Protein AF-A0A957QQE7-F1 (afdb_monomer_lite)

Radius of gyration: 19.56 Å; chains: 1; bounding box: 49×38×58 Å

Foldseek 3Di:
DPPLVQLLVQCVVVADCQDPLRVVVCCQNNPPDPVFKDKAFPPPPRPHGPKIWIWGCFPVDNQATEIEMDDDPDLPVRLVVCPVPDDPPHDHHYDYDPSCVVSCVVNDDDPDDDDDDDDDDDPPPDDDDDDPQWDWDADPVRWTKIFRWDQDPVPRDTDTPKIKTWRDDDDNDTDIDIDD

pLDDT: mean 86.29, std 8.48, range [55.69, 96.19]

Sequence (180 aa):
MSHWESERHAIRHLLDERHPAHAMAAYYALNHPGDRTTLIPWPSPPSRATAYLCLSMTGLDLFRPLLTSHLPITSEATAALFHDVLPPGAALLISAPVQERPILAALFDLEGESTLRLYDYRQLRTEPELNVLMSQEATPQGWSRFIIQQPDSQTGQNKAVASAQVNWQGRYYAEISVQT

Structure (mmCIF, N/CA/C/O backbone):
data_AF-A0A957QQE7-F1
#
_entry.id   AF-A0A957QQE7-F1
#
loop_
_atom_site.group_PDB
_atom_site.id
_atom_site.type_symbol
_atom_site.label_atom_id
_atom_site.label_alt_id
_atom_site.label_comp_id
_atom_site.label_asym_id
_atom_site.label_entity_id
_atom_site.label_seq_id
_atom_site.pdbx_PDB_ins_code
_atom_site.Cartn_x
_atom_site.Cartn_y
_atom_site.Cartn_z
_atom_site.occupancy
_atom_site.B_iso_or_equiv
_atom_site.auth_seq_id
_atom_site.auth_comp_id
_atom_site.auth_asym_id
_atom_site.auth_atom_id
_atom_site.pdbx_PDB_model_num
ATOM 1 N N . MET A 1 1 ? 9.183 22.296 -8.680 1.00 55.69 1 MET A N 1
ATOM 2 C CA . MET A 1 1 ? 8.652 20.938 -8.495 1.00 55.69 1 MET A CA 1
ATOM 3 C C . MET A 1 1 ? 9.701 20.138 -7.771 1.00 55.69 1 MET A C 1
ATOM 5 O O . MET A 1 1 ? 10.842 20.124 -8.222 1.00 55.69 1 MET A O 1
ATOM 9 N N . SER A 1 2 ? 9.353 19.562 -6.631 1.00 72.19 2 SER A N 1
ATOM 10 C CA . SER A 1 2 ? 10.210 18.567 -5.984 1.00 72.19 2 SER A CA 1
ATOM 11 C C . SER A 1 2 ? 10.350 17.346 -6.906 1.00 72.19 2 SER A C 1
ATOM 13 O O . SER A 1 2 ? 9.490 17.085 -7.748 1.00 72.19 2 SER A O 1
ATOM 15 N N . HIS A 1 3 ? 11.450 16.602 -6.789 1.00 76.69 3 HIS A N 1
ATOM 16 C CA . HIS A 1 3 ? 11.731 15.451 -7.659 1.00 76.69 3 HIS A CA 1
ATOM 17 C C . HIS A 1 3 ? 10.575 14.426 -7.685 1.00 76.69 3 HIS A C 1
ATOM 19 O O . HIS A 1 3 ? 10.169 13.988 -8.761 1.00 76.69 3 HIS A O 1
ATOM 25 N N . TRP A 1 4 ? 9.951 14.176 -6.528 1.00 83.81 4 TRP A N 1
ATOM 26 C CA . TRP A 1 4 ? 8.820 13.256 -6.380 1.00 83.81 4 TRP A CA 1
ATOM 27 C C . TRP A 1 4 ? 7.518 13.742 -7.045 1.00 83.81 4 TRP A C 1
ATOM 29 O O . TRP A 1 4 ? 6.697 12.918 -7.443 1.00 83.81 4 TRP A O 1
ATOM 39 N N . GLU A 1 5 ? 7.296 15.053 -7.219 1.00 88.69 5 GLU A N 1
ATOM 40 C CA . GLU A 1 5 ? 6.118 15.560 -7.955 1.00 88.69 5 GLU A CA 1
ATOM 41 C C . GLU A 1 5 ? 6.177 15.160 -9.429 1.00 88.69 5 GLU A C 1
ATOM 43 O O . GLU A 1 5 ? 5.161 14.775 -10.011 1.00 88.69 5 GLU A O 1
ATOM 48 N N . SER A 1 6 ? 7.374 15.216 -10.018 1.00 89.56 6 SER A N 1
ATOM 49 C CA . SER A 1 6 ? 7.594 14.835 -11.413 1.00 89.56 6 SER A CA 1
ATOM 50 C C . SER A 1 6 ? 7.354 13.340 -11.630 1.00 89.56 6 SER A C 1
ATOM 52 O O . SER A 1 6 ? 6.706 12.954 -12.601 1.00 89.56 6 SER A O 1
ATOM 54 N N . GLU A 1 7 ? 7.830 12.493 -10.717 1.00 92.50 7 GLU A N 1
ATOM 55 C CA . GLU A 1 7 ? 7.641 11.038 -10.787 1.00 92.50 7 GLU A CA 1
ATOM 56 C C . GLU A 1 7 ? 6.165 10.657 -10.639 1.00 92.50 7 GLU A C 1
ATOM 58 O O . GLU A 1 7 ? 5.633 9.895 -11.449 1.00 92.50 7 GLU A O 1
ATOM 63 N N . ARG A 1 8 ? 5.466 11.263 -9.668 1.00 94.25 8 ARG A N 1
ATOM 64 C CA . ARG A 1 8 ? 4.017 11.079 -9.480 1.00 94.25 8 ARG A CA 1
ATOM 65 C C . ARG A 1 8 ? 3.228 11.504 -10.705 1.00 94.25 8 ARG A C 1
ATOM 67 O O . ARG A 1 8 ? 2.266 10.835 -11.079 1.00 94.25 8 ARG A O 1
ATOM 74 N N . HIS A 1 9 ? 3.620 12.608 -11.339 1.00 93.00 9 HIS A N 1
ATOM 75 C CA . HIS A 1 9 ? 2.984 13.057 -12.570 1.00 93.00 9 HIS A CA 1
ATOM 76 C C . HIS A 1 9 ? 3.141 12.021 -13.692 1.00 93.00 9 HIS A C 1
ATOM 78 O O . HIS A 1 9 ? 2.161 11.693 -14.362 1.00 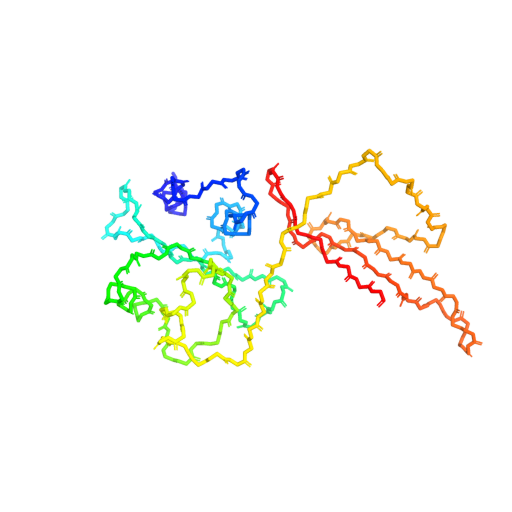93.00 9 HIS A O 1
ATOM 84 N N . ALA A 1 10 ? 4.337 11.449 -13.849 1.00 93.81 10 ALA A N 1
ATOM 85 C CA . ALA A 1 10 ? 4.630 10.498 -14.915 1.00 93.81 10 ALA A CA 1
ATOM 86 C C . ALA A 1 10 ? 3.838 9.184 -14.818 1.00 93.81 10 ALA A C 1
ATOM 88 O O . ALA A 1 10 ? 3.486 8.616 -15.855 1.00 93.81 10 ALA A O 1
ATOM 89 N N . ILE A 1 11 ? 3.532 8.713 -13.604 1.00 94.50 11 ILE A N 1
ATOM 90 C CA . ILE A 1 11 ? 2.804 7.450 -13.382 1.00 94.50 11 ILE A CA 1
ATOM 91 C C . ILE A 1 11 ? 1.288 7.619 -13.250 1.00 94.50 11 ILE A C 1
ATOM 93 O O . ILE A 1 11 ? 0.566 6.627 -13.266 1.00 94.50 11 ILE A O 1
ATOM 97 N N . ARG A 1 12 ? 0.776 8.850 -13.113 1.00 93.88 12 ARG A N 1
ATOM 98 C CA . ARG A 1 12 ? -0.621 9.096 -12.706 1.00 93.88 12 ARG A CA 1
ATOM 99 C C . ARG A 1 12 ? -1.657 8.406 -13.593 1.00 93.88 12 ARG A C 1
ATOM 101 O O . ARG A 1 12 ? -2.710 8.017 -13.117 1.00 93.88 12 ARG A O 1
ATOM 108 N N . HIS A 1 13 ? -1.357 8.255 -14.877 1.00 93.12 13 HIS A N 1
ATOM 109 C CA . HIS A 1 13 ? -2.246 7.623 -15.849 1.00 93.12 13 HIS A CA 1
ATOM 110 C C . HIS A 1 13 ? -2.303 6.088 -15.751 1.00 93.12 13 HIS A C 1
ATOM 112 O O . HIS A 1 13 ? -3.189 5.489 -16.353 1.00 93.12 13 HIS A O 1
ATOM 118 N N . LEU A 1 14 ? -1.375 5.459 -15.023 1.00 93.12 14 LEU A N 1
ATOM 119 C CA . LEU A 1 14 ? -1.369 4.017 -14.752 1.00 93.12 14 LEU A CA 1
ATOM 120 C C . LEU A 1 14 ? -2.319 3.649 -13.602 1.00 93.12 14 LEU A C 1
ATOM 122 O O . LEU A 1 14 ? -2.652 2.481 -13.424 1.00 93.12 14 LEU A O 1
ATOM 126 N N . LEU A 1 15 ? -2.755 4.643 -12.819 1.00 94.12 15 LEU A N 1
ATOM 127 C CA . LEU A 1 15 ? -3.554 4.455 -11.616 1.00 94.12 15 LEU A CA 1
ATOM 128 C C . LEU A 1 15 ? -4.882 5.198 -11.712 1.00 94.12 15 LEU A C 1
ATOM 130 O O . LEU A 1 15 ? -4.941 6.415 -11.865 1.00 94.12 15 LEU A O 1
ATOM 134 N N . ASP A 1 16 ? -5.961 4.445 -11.541 1.00 93.12 16 ASP A N 1
ATOM 135 C CA . ASP A 1 16 ? -7.302 5.004 -11.373 1.00 93.12 16 ASP A CA 1
ATOM 136 C C . ASP A 1 16 ? -7.632 5.138 -9.882 1.00 93.12 16 ASP A C 1
ATOM 138 O O . ASP A 1 16 ? -8.006 4.165 -9.232 1.00 93.12 16 ASP A O 1
ATOM 142 N N . GLU A 1 17 ? -7.526 6.354 -9.339 1.00 92.69 17 GLU A N 1
ATOM 143 C CA . GLU A 1 17 ? -7.837 6.665 -7.933 1.00 92.69 17 GLU A CA 1
ATOM 144 C C . GLU A 1 17 ? -9.301 6.370 -7.542 1.00 92.69 17 GLU A C 1
ATOM 146 O O . GLU A 1 17 ? -9.619 6.390 -6.353 1.00 92.69 17 GLU A O 1
ATOM 151 N N . ARG A 1 18 ? -10.195 6.128 -8.513 1.00 93.06 18 ARG A N 1
ATOM 152 C CA . ARG A 1 18 ? -11.616 5.798 -8.307 1.00 93.06 18 ARG A CA 1
ATOM 153 C C . ARG A 1 18 ? -11.936 4.320 -8.516 1.00 93.06 18 ARG A C 1
ATOM 155 O O . ARG A 1 18 ? -13.099 3.940 -8.402 1.00 93.06 18 ARG A O 1
ATOM 162 N N . HIS A 1 19 ? -10.946 3.488 -8.825 1.00 91.88 19 HIS A N 1
ATOM 163 C CA . HIS A 1 19 ? -11.132 2.045 -8.885 1.00 91.88 19 HIS A CA 1
ATOM 164 C C . HIS A 1 19 ? -10.693 1.423 -7.549 1.00 91.88 19 HIS A C 1
ATOM 166 O O . HIS A 1 19 ? -9.525 1.563 -7.182 1.00 91.88 19 HIS A O 1
ATOM 172 N N . PRO A 1 20 ? -11.560 0.688 -6.817 1.00 90.12 20 PRO A N 1
ATOM 173 C CA . PRO A 1 20 ? -11.186 0.128 -5.512 1.00 90.12 20 PRO A CA 1
ATOM 174 C C . PRO A 1 20 ? -9.973 -0.812 -5.559 1.00 90.12 20 PRO A C 1
ATOM 176 O O . PRO A 1 20 ? -9.200 -0.850 -4.607 1.00 90.12 20 PRO A O 1
ATOM 179 N N . ALA A 1 21 ? -9.752 -1.525 -6.669 1.00 89.38 21 ALA A N 1
ATOM 180 C CA . ALA A 1 21 ? -8.586 -2.396 -6.834 1.00 89.38 21 ALA A CA 1
ATOM 181 C C . ALA A 1 21 ? -7.256 -1.624 -6.882 1.00 89.38 21 ALA A C 1
ATOM 183 O O . ALA A 1 21 ? -6.210 -2.175 -6.559 1.00 89.38 21 ALA A O 1
ATOM 184 N N . HIS A 1 22 ? -7.295 -0.343 -7.251 1.00 92.25 22 HIS A N 1
ATOM 185 C CA . HIS A 1 22 ? -6.126 0.530 -7.292 1.00 92.25 22 HIS A CA 1
ATOM 186 C C . HIS A 1 22 ? -5.960 1.352 -6.014 1.00 92.25 22 HIS A C 1
ATOM 188 O O . HIS A 1 22 ? -4.971 2.063 -5.895 1.00 92.25 22 HIS A O 1
ATOM 194 N N . ALA A 1 23 ? -6.892 1.285 -5.059 1.00 92.44 23 ALA A N 1
ATOM 195 C CA . ALA A 1 23 ? -6.950 2.221 -3.940 1.00 92.44 23 ALA A CA 1
ATOM 196 C C . ALA A 1 23 ? -5.641 2.284 -3.130 1.00 92.44 23 ALA A C 1
ATOM 198 O O . ALA A 1 23 ? -5.111 3.372 -2.905 1.00 92.44 23 ALA A O 1
ATOM 199 N N . MET A 1 24 ? -5.092 1.125 -2.754 1.00 92.88 24 MET A N 1
ATOM 200 C CA . MET A 1 24 ? -3.842 1.037 -1.990 1.00 92.88 24 MET A CA 1
ATOM 201 C C . MET A 1 24 ? -2.645 1.539 -2.807 1.00 92.88 24 MET A C 1
ATOM 203 O O . MET A 1 24 ? -1.894 2.398 -2.350 1.00 92.88 24 MET A O 1
ATOM 207 N N . ALA A 1 25 ? -2.509 1.058 -4.043 1.00 95.19 25 ALA A N 1
ATOM 208 C CA . ALA A 1 25 ? -1.451 1.469 -4.960 1.00 95.19 25 ALA A CA 1
ATOM 209 C C . ALA A 1 25 ? -1.487 2.984 -5.243 1.00 95.19 25 ALA A C 1
ATOM 211 O O . ALA A 1 25 ? -0.468 3.664 -5.156 1.00 95.19 25 ALA A O 1
ATOM 212 N N . ALA A 1 26 ? -2.672 3.542 -5.490 1.00 95.69 26 ALA A N 1
ATOM 213 C CA . ALA A 1 26 ? -2.892 4.967 -5.703 1.00 95.69 26 ALA A CA 1
ATOM 214 C C . ALA A 1 26 ? -2.593 5.804 -4.456 1.00 95.69 26 ALA A C 1
ATOM 216 O O . ALA A 1 26 ? -2.030 6.895 -4.566 1.00 95.69 26 ALA A O 1
ATOM 217 N N . TYR A 1 27 ? -2.934 5.317 -3.260 1.00 95.31 27 TYR A N 1
ATOM 218 C CA . TYR A 1 27 ? -2.563 6.002 -2.028 1.00 95.31 27 TYR A CA 1
ATOM 219 C C . TYR A 1 27 ? -1.038 6.066 -1.871 1.00 95.31 27 TYR A C 1
ATOM 221 O O . TYR A 1 27 ? -0.486 7.164 -1.775 1.00 95.31 27 TYR A O 1
ATOM 229 N N . TYR A 1 28 ? -0.353 4.922 -1.911 1.00 95.75 28 TYR A N 1
ATOM 230 C CA . TYR A 1 28 ? 1.086 4.860 -1.644 1.00 95.75 28 TYR A CA 1
ATOM 231 C C . TYR A 1 28 ? 1.940 5.522 -2.728 1.00 95.75 28 TYR A C 1
ATOM 233 O O . TYR A 1 28 ? 2.888 6.239 -2.402 1.00 95.75 28 TYR A O 1
ATOM 241 N N . ALA A 1 29 ? 1.559 5.379 -3.998 1.00 95.94 29 ALA A N 1
ATOM 242 C CA . ALA A 1 29 ? 2.312 5.954 -5.104 1.00 95.94 29 ALA A CA 1
ATOM 243 C C . ALA A 1 29 ? 2.053 7.459 -5.301 1.00 95.94 29 ALA A C 1
ATOM 245 O O . ALA A 1 29 ? 2.979 8.192 -5.642 1.00 95.94 29 ALA A O 1
ATOM 246 N N . LEU A 1 30 ? 0.821 7.950 -5.086 1.00 94.94 30 LEU A N 1
ATOM 247 C CA . LEU A 1 30 ? 0.453 9.336 -5.427 1.00 94.94 30 LEU A CA 1
AT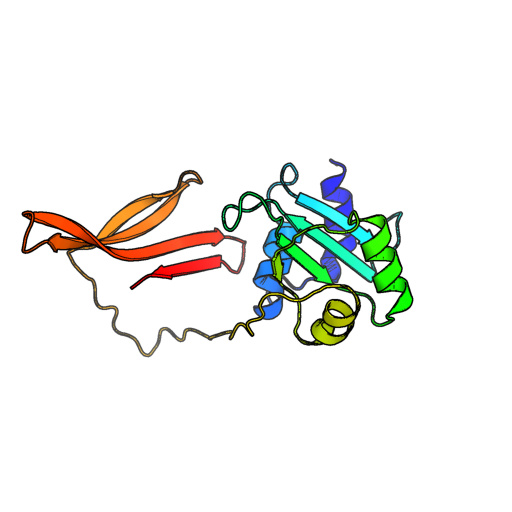OM 248 C C . LEU A 1 30 ? 0.290 10.262 -4.215 1.00 94.94 30 LEU A C 1
ATOM 250 O O . LEU A 1 30 ? 0.506 11.470 -4.351 1.00 94.94 30 LEU A O 1
ATOM 254 N N . ASN A 1 31 ? -0.086 9.737 -3.045 1.00 93.19 31 ASN A N 1
ATOM 255 C CA . ASN A 1 31 ? -0.553 10.550 -1.914 1.00 93.19 31 ASN A CA 1
ATOM 256 C C . ASN A 1 31 ? 0.277 10.393 -0.630 1.00 93.19 31 ASN A C 1
ATOM 258 O O . ASN A 1 31 ? 0.325 11.329 0.165 1.00 93.19 31 ASN A O 1
ATOM 262 N N . HIS A 1 32 ? 0.949 9.260 -0.425 1.00 93.62 32 HIS A N 1
ATOM 263 C CA . HIS A 1 32 ? 1.780 9.024 0.760 1.00 93.62 32 HIS A CA 1
ATOM 264 C C . HIS A 1 32 ? 2.941 10.038 0.858 1.00 93.62 32 HIS A C 1
ATOM 266 O O . HIS A 1 32 ? 3.390 10.538 -0.180 1.00 93.62 32 HIS A O 1
ATOM 272 N N . PRO A 1 33 ? 3.432 10.398 2.062 1.00 91.94 33 PRO A N 1
ATOM 273 C CA . PRO A 1 33 ? 4.524 11.361 2.215 1.00 91.94 33 PRO A CA 1
ATOM 274 C C . PRO A 1 33 ? 5.772 10.987 1.401 1.00 91.94 33 PRO A C 1
ATOM 276 O O . PRO A 1 33 ? 6.246 9.852 1.447 1.00 91.94 33 PRO A O 1
ATOM 279 N N . GLY A 1 34 ? 6.284 11.938 0.612 1.00 91.88 34 GLY A N 1
ATOM 280 C CA . GLY A 1 34 ? 7.393 11.702 -0.326 1.00 91.88 34 GLY A CA 1
ATOM 281 C C . GLY A 1 34 ? 8.741 11.428 0.345 1.00 91.88 34 GLY A C 1
ATOM 282 O O . GLY A 1 34 ? 9.605 10.814 -0.258 1.00 91.88 34 GLY A O 1
ATOM 283 N N . ASP A 1 35 ? 8.909 11.824 1.604 1.00 91.81 35 ASP A N 1
ATOM 284 C CA . ASP A 1 35 ? 10.062 11.500 2.452 1.00 91.81 35 ASP A CA 1
ATOM 285 C C . ASP A 1 35 ? 10.051 10.048 2.966 1.00 91.81 35 ASP A C 1
ATOM 287 O O . ASP A 1 35 ? 11.041 9.577 3.522 1.00 91.81 35 ASP A O 1
ATOM 291 N N . ARG A 1 36 ? 8.940 9.324 2.771 1.00 92.38 36 ARG A N 1
ATOM 292 C CA . ARG A 1 36 ? 8.749 7.920 3.175 1.00 92.38 36 ARG A CA 1
ATOM 293 C C . ARG A 1 36 ? 8.389 7.006 2.004 1.00 92.38 36 ARG A C 1
ATOM 295 O O . ARG A 1 36 ? 7.999 5.858 2.226 1.00 92.38 36 ARG A O 1
ATOM 302 N N . THR A 1 37 ? 8.492 7.516 0.779 1.00 94.56 37 THR A N 1
ATOM 303 C CA . THR A 1 37 ? 8.186 6.788 -0.452 1.00 94.56 37 THR A CA 1
ATOM 304 C C . THR A 1 37 ? 9.322 6.951 -1.448 1.00 94.56 37 THR A C 1
ATOM 306 O O . THR A 1 37 ? 9.681 8.068 -1.808 1.00 94.56 37 THR A O 1
ATOM 309 N N . THR A 1 38 ? 9.819 5.832 -1.961 1.00 94.00 38 THR A N 1
ATOM 310 C CA . THR A 1 38 ? 10.669 5.789 -3.150 1.00 94.00 38 THR A CA 1
ATOM 311 C C . THR A 1 38 ? 9.817 5.324 -4.320 1.00 94.00 38 THR A C 1
ATOM 313 O O . THR A 1 38 ? 9.308 4.202 -4.313 1.00 94.00 38 THR A O 1
ATOM 316 N N . LEU A 1 39 ? 9.637 6.195 -5.310 1.00 94.12 39 LEU A N 1
ATOM 317 C CA . LEU A 1 39 ? 8.868 5.907 -6.511 1.00 94.12 39 LEU A CA 1
ATOM 318 C C . LEU A 1 39 ? 9.826 5.768 -7.692 1.00 94.12 39 LEU A C 1
ATOM 320 O O . LEU A 1 39 ? 10.589 6.680 -7.972 1.00 94.12 39 LEU A O 1
ATOM 324 N N . ILE A 1 40 ? 9.778 4.636 -8.389 1.00 92.44 40 ILE A N 1
ATOM 325 C CA . ILE A 1 40 ? 10.635 4.350 -9.541 1.00 92.44 40 ILE A CA 1
ATOM 326 C C . ILE A 1 40 ? 9.743 4.154 -10.767 1.00 92.44 40 ILE A C 1
ATOM 328 O O . ILE A 1 40 ? 9.201 3.063 -10.965 1.00 92.44 40 ILE A O 1
ATOM 332 N N . PRO A 1 41 ? 9.548 5.194 -11.593 1.00 91.94 41 PRO A N 1
ATOM 333 C CA . PRO A 1 41 ? 8.843 5.067 -12.857 1.00 91.94 41 PRO A CA 1
ATOM 334 C C . PRO A 1 41 ? 9.737 4.406 -13.911 1.00 91.94 41 PRO A C 1
ATOM 336 O O . PRO A 1 41 ? 10.945 4.640 -13.957 1.00 91.94 41 PRO A O 1
ATOM 339 N N . TRP A 1 42 ? 9.128 3.649 -14.820 1.00 88.94 42 TRP A N 1
ATOM 340 C CA . TRP A 1 42 ? 9.820 3.016 -15.937 1.00 88.94 42 TRP A CA 1
ATOM 341 C C . TRP A 1 42 ? 9.097 3.271 -17.271 1.00 88.94 42 TRP A C 1
ATOM 343 O O . TRP A 1 42 ? 7.872 3.136 -17.329 1.00 88.94 42 TRP A O 1
ATOM 353 N N . PRO A 1 43 ? 9.807 3.605 -18.366 1.00 85.19 43 PRO A N 1
ATOM 354 C CA . PRO A 1 43 ? 11.252 3.832 -18.436 1.00 85.19 43 PRO A CA 1
ATOM 355 C C . PRO A 1 43 ? 11.670 5.159 -17.779 1.00 85.19 43 PRO A C 1
ATOM 357 O O . PRO A 1 43 ? 10.872 6.091 -17.661 1.00 85.19 43 PRO A O 1
ATOM 360 N N . SER A 1 44 ? 12.940 5.242 -17.378 1.00 75.75 44 SER A N 1
ATOM 361 C CA . SER A 1 44 ? 13.581 6.477 -16.914 1.00 75.75 44 SER A CA 1
ATOM 362 C C . SER A 1 44 ? 14.469 7.050 -18.037 1.00 75.75 44 SER A C 1
ATOM 364 O O . SER A 1 44 ? 15.204 6.274 -18.652 1.00 75.75 44 SER A O 1
ATOM 366 N N . PRO A 1 45 ? 14.424 8.363 -18.351 1.00 69.94 45 PRO A N 1
ATOM 367 C CA . PRO A 1 45 ? 13.713 9.420 -17.635 1.00 69.94 45 PRO A CA 1
ATOM 368 C C . PRO A 1 45 ? 12.194 9.441 -17.910 1.00 69.94 45 PRO A C 1
ATOM 370 O O . PRO A 1 45 ? 11.755 9.166 -19.031 1.00 69.94 45 PRO A O 1
ATOM 373 N N . PRO A 1 46 ? 11.376 9.813 -16.909 1.00 66.75 46 PRO A N 1
ATOM 374 C CA . PRO A 1 46 ? 9.937 9.588 -16.949 1.00 66.75 46 PRO A CA 1
ATOM 375 C C . PRO A 1 46 ? 9.179 10.765 -17.584 1.00 66.75 46 PRO A C 1
ATOM 377 O O . PRO A 1 46 ? 8.772 11.702 -16.903 1.00 66.75 46 PRO A O 1
ATOM 380 N N . SER A 1 47 ? 8.951 10.728 -18.898 1.00 75.50 47 SER A N 1
ATOM 381 C CA . SER A 1 47 ? 7.978 11.628 -19.551 1.00 75.50 47 SER A CA 1
ATOM 382 C C . SER A 1 47 ? 6.560 11.048 -19.511 1.00 75.50 47 SER A C 1
ATOM 384 O O . SER A 1 47 ? 5.583 11.772 -19.325 1.00 75.50 47 SER A O 1
ATOM 386 N N . ARG A 1 48 ? 6.457 9.723 -19.647 1.00 86.44 48 ARG A N 1
ATOM 387 C CA . ARG A 1 48 ? 5.237 8.932 -19.493 1.00 86.44 48 ARG A CA 1
ATOM 388 C C . ARG A 1 48 ? 5.627 7.495 -19.161 1.00 86.44 48 ARG A C 1
ATOM 390 O O . ARG A 1 48 ? 6.059 6.753 -20.038 1.00 86.44 48 ARG A O 1
ATOM 397 N N . ALA A 1 49 ? 5.511 7.129 -17.891 1.00 90.81 49 ALA A N 1
ATOM 398 C CA . ALA A 1 49 ? 5.872 5.792 -17.441 1.00 90.81 49 ALA A CA 1
ATOM 399 C C . ALA A 1 49 ? 4.877 4.753 -17.979 1.00 90.81 49 ALA A C 1
ATOM 401 O O . ALA A 1 49 ? 3.691 5.026 -18.088 1.00 90.81 49 ALA A O 1
ATOM 402 N N . THR A 1 50 ? 5.347 3.557 -18.301 1.00 91.00 50 THR A N 1
ATOM 403 C CA . THR A 1 50 ? 4.500 2.400 -18.643 1.00 91.00 50 THR A CA 1
ATOM 404 C C . THR A 1 50 ? 4.422 1.391 -17.504 1.00 91.00 50 THR A C 1
ATOM 406 O O . THR A 1 50 ? 3.536 0.545 -17.494 1.00 91.00 50 THR A O 1
ATOM 409 N N . ALA A 1 51 ? 5.324 1.510 -16.531 1.00 90.81 51 ALA A N 1
ATOM 410 C CA . ALA A 1 51 ? 5.361 0.717 -15.320 1.00 90.81 51 ALA A CA 1
ATOM 411 C C . ALA A 1 51 ? 5.928 1.543 -14.163 1.00 90.81 51 ALA A C 1
ATOM 413 O O . ALA A 1 51 ? 6.537 2.597 -14.380 1.00 90.81 51 ALA A O 1
ATOM 414 N N . TYR A 1 52 ? 5.748 1.070 -12.934 1.00 93.38 52 TYR A N 1
ATOM 415 C CA . TYR A 1 52 ? 6.425 1.635 -11.774 1.00 93.38 52 TYR A CA 1
ATOM 416 C C . TYR A 1 52 ? 6.594 0.609 -10.650 1.00 93.38 52 TYR A C 1
ATOM 418 O O . TYR A 1 52 ? 5.789 -0.315 -10.506 1.00 93.38 52 TYR A O 1
ATOM 426 N N . LEU A 1 53 ? 7.604 0.843 -9.810 1.00 94.38 53 LEU A N 1
ATOM 427 C CA . LEU A 1 53 ? 7.704 0.283 -8.462 1.00 94.38 53 LEU A CA 1
ATOM 428 C C . LEU A 1 53 ? 7.576 1.411 -7.440 1.00 94.38 53 LEU A C 1
ATOM 430 O O . LEU A 1 53 ? 8.148 2.484 -7.616 1.00 94.38 53 LEU A O 1
ATOM 434 N N . CYS A 1 54 ? 6.823 1.179 -6.374 1.00 95.62 54 CYS A N 1
ATOM 435 C CA . CYS A 1 54 ? 6.671 2.118 -5.272 1.00 95.62 54 CYS A CA 1
ATOM 436 C C . CYS A 1 54 ? 6.968 1.399 -3.961 1.00 95.62 54 CYS A C 1
ATOM 438 O O . CYS A 1 54 ? 6.213 0.515 -3.556 1.00 95.62 54 CYS A O 1
ATOM 440 N N . LEU A 1 55 ? 8.052 1.801 -3.301 1.00 96.00 55 LEU A N 1
ATOM 441 C CA . LEU A 1 55 ? 8.445 1.325 -1.979 1.00 96.00 55 LEU A CA 1
ATOM 442 C C . LEU A 1 55 ? 8.033 2.366 -0.942 1.00 96.00 55 LEU A C 1
ATOM 444 O O . LEU A 1 55 ? 8.489 3.508 -0.989 1.00 96.00 55 LEU A O 1
ATOM 448 N N . SER A 1 56 ? 7.177 1.982 -0.003 1.00 95.44 56 SER A N 1
ATOM 449 C CA . SER A 1 56 ? 6.674 2.871 1.042 1.00 95.44 56 SER A CA 1
ATOM 450 C C . SER A 1 56 ? 6.979 2.316 2.426 1.00 95.44 56 SER A C 1
ATOM 452 O O . SER A 1 56 ? 6.622 1.184 2.749 1.00 95.44 56 SER A O 1
ATOM 454 N N . MET A 1 57 ? 7.603 3.133 3.274 1.00 93.75 57 MET A N 1
ATOM 455 C CA . 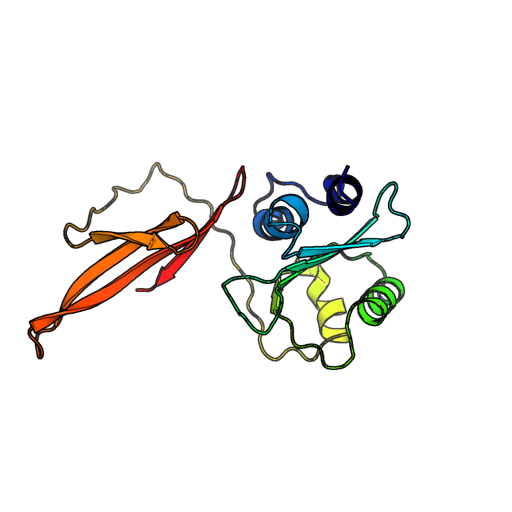MET A 1 57 ? 7.762 2.818 4.693 1.00 93.75 57 MET A CA 1
ATOM 456 C C . MET A 1 57 ? 6.455 3.132 5.415 1.00 93.75 57 MET A C 1
ATOM 458 O O . MET A 1 57 ? 6.046 4.293 5.495 1.00 93.75 57 MET A O 1
ATOM 462 N N . THR A 1 58 ? 5.792 2.098 5.929 1.00 90.19 58 THR A N 1
ATOM 463 C CA . THR A 1 58 ? 4.451 2.212 6.517 1.00 90.19 58 THR A CA 1
ATOM 464 C C . THR A 1 58 ? 4.465 1.894 8.010 1.00 90.19 58 THR A C 1
ATOM 466 O O . THR A 1 58 ? 5.446 1.395 8.551 1.00 90.19 58 THR A O 1
ATOM 469 N N . GLY A 1 59 ? 3.360 2.186 8.699 1.00 83.81 59 GLY A N 1
ATOM 470 C CA . GLY A 1 59 ? 3.159 1.735 10.080 1.00 83.81 59 GLY A CA 1
ATOM 471 C C . GLY A 1 59 ? 2.757 0.260 10.203 1.00 83.81 59 GLY A C 1
ATOM 472 O O . GLY A 1 59 ? 2.616 -0.213 11.325 1.00 83.81 59 GLY A O 1
ATOM 473 N N . LEU A 1 60 ? 2.542 -0.444 9.084 1.00 83.31 60 LEU A N 1
ATO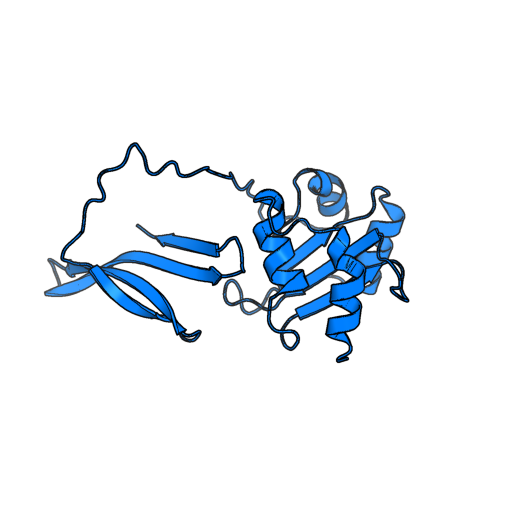M 474 C CA . LEU A 1 60 ? 2.144 -1.852 9.078 1.00 83.31 60 LEU A CA 1
ATOM 475 C C . LEU A 1 60 ? 3.330 -2.769 9.407 1.00 83.31 60 LEU A C 1
ATOM 477 O O . LEU A 1 60 ? 3.171 -3.741 10.139 1.00 83.31 60 LEU A O 1
ATOM 481 N N . ASP A 1 61 ? 4.520 -2.421 8.917 1.00 87.25 61 ASP A N 1
ATOM 482 C CA . ASP A 1 61 ? 5.783 -3.069 9.262 1.00 87.25 61 ASP A CA 1
ATOM 483 C C . ASP A 1 61 ? 6.918 -2.038 9.191 1.00 87.25 61 ASP A C 1
ATOM 485 O O . ASP A 1 61 ? 7.082 -1.341 8.189 1.00 87.25 61 ASP A O 1
ATOM 489 N N . LEU A 1 62 ? 7.677 -1.906 10.284 1.00 84.44 62 LEU A N 1
ATOM 490 C CA . LEU A 1 62 ? 8.736 -0.899 10.411 1.00 84.44 62 LEU A CA 1
ATOM 491 C C . LEU A 1 62 ? 10.060 -1.323 9.762 1.00 84.44 62 LEU A C 1
ATOM 493 O O . LEU A 1 62 ? 10.955 -0.490 9.624 1.00 84.44 62 LEU A O 1
ATOM 497 N N . PHE A 1 63 ? 10.197 -2.594 9.388 1.00 89.69 63 PHE A N 1
ATOM 498 C CA . PHE A 1 63 ? 11.439 -3.176 8.879 1.00 89.69 63 PHE A CA 1
ATOM 499 C C . PHE A 1 63 ? 11.343 -3.557 7.406 1.00 89.69 63 PHE A C 1
ATOM 501 O O . PHE A 1 63 ? 12.353 -3.541 6.705 1.00 89.69 63 PHE A O 1
ATOM 508 N N . ARG A 1 64 ? 10.139 -3.885 6.933 1.00 94.19 64 ARG A N 1
ATOM 509 C CA . ARG A 1 64 ? 9.877 -4.269 5.546 1.00 94.19 64 ARG A CA 1
ATOM 510 C C . ARG A 1 64 ? 9.062 -3.178 4.856 1.00 94.19 64 ARG A C 1
ATOM 512 O O . ARG A 1 64 ? 7.931 -2.924 5.276 1.00 94.19 64 ARG A O 1
ATOM 519 N N . PRO A 1 65 ? 9.582 -2.534 3.798 1.00 95.44 65 PRO A N 1
ATOM 520 C CA . PRO A 1 65 ? 8.777 -1.597 3.036 1.00 95.44 65 PRO A CA 1
ATOM 521 C C . PRO A 1 65 ? 7.632 -2.330 2.332 1.00 95.44 65 PRO A C 1
ATOM 523 O O . PRO A 1 65 ? 7.758 -3.485 1.910 1.00 95.44 65 PRO A O 1
ATOM 526 N N . LEU A 1 66 ? 6.515 -1.622 2.188 1.00 96.19 66 LEU A N 1
ATOM 527 C CA . LEU A 1 66 ? 5.413 -2.041 1.340 1.00 96.19 66 LEU A CA 1
ATOM 528 C C . LEU A 1 66 ? 5.758 -1.711 -0.111 1.00 96.19 66 LEU A C 1
ATOM 530 O O . LEU A 1 66 ? 5.951 -0.547 -0.459 1.00 96.19 66 LEU A O 1
ATOM 534 N N . LEU A 1 67 ? 5.792 -2.735 -0.950 1.00 96.06 67 LEU A N 1
ATOM 535 C CA . LEU A 1 67 ? 5.856 -2.627 -2.392 1.00 96.06 67 LEU A CA 1
ATOM 536 C C . LEU A 1 67 ? 4.438 -2.586 -2.969 1.00 96.06 67 LEU A C 1
ATOM 538 O O . LEU A 1 67 ? 3.644 -3.507 -2.766 1.00 96.06 67 LEU A O 1
ATOM 542 N N . THR A 1 68 ? 4.159 -1.545 -3.748 1.00 95.88 68 THR A N 1
ATOM 543 C CA . THR A 1 68 ? 3.051 -1.519 -4.711 1.00 95.88 68 THR A CA 1
ATOM 544 C C . THR A 1 68 ? 3.612 -1.305 -6.110 1.00 95.88 68 THR A C 1
ATOM 546 O O . THR A 1 68 ? 4.628 -0.626 -6.282 1.00 95.88 68 THR A O 1
ATOM 549 N N . SER A 1 69 ? 2.968 -1.885 -7.117 1.00 93.88 69 SER A N 1
ATOM 550 C CA . SER A 1 69 ? 3.492 -1.896 -8.482 1.00 93.88 69 SER A CA 1
ATOM 551 C C . SER A 1 69 ? 2.400 -1.781 -9.534 1.00 93.88 69 SER A C 1
ATOM 553 O O . SER A 1 69 ? 1.223 -2.048 -9.290 1.00 93.88 69 SER A O 1
ATOM 555 N N . HIS A 1 70 ? 2.842 -1.370 -10.717 1.00 92.00 70 HIS A N 1
ATOM 556 C CA . HIS A 1 70 ? 2.181 -1.650 -11.981 1.00 92.00 70 HIS A CA 1
ATOM 557 C C . HIS A 1 70 ? 3.274 -2.115 -12.936 1.00 92.00 70 HIS A C 1
ATOM 559 O O . HIS A 1 70 ? 4.117 -1.310 -13.338 1.00 92.00 70 HIS A O 1
ATOM 565 N N . LEU A 1 71 ? 3.327 -3.413 -13.218 1.00 88.62 71 LEU A N 1
ATOM 566 C CA . LEU A 1 71 ? 4.438 -4.028 -13.949 1.00 88.62 71 LEU A CA 1
ATOM 567 C C . LEU A 1 71 ? 4.174 -4.085 -15.462 1.00 88.62 71 LEU A C 1
ATOM 569 O O . LEU A 1 71 ? 3.020 -4.180 -15.889 1.00 88.62 71 LEU A O 1
ATOM 573 N N . PRO A 1 72 ? 5.227 -4.062 -16.304 1.00 75.31 72 PRO A N 1
ATOM 574 C CA . PRO A 1 72 ? 5.060 -4.342 -17.721 1.00 75.31 72 PRO A CA 1
ATOM 575 C C . PRO A 1 72 ? 4.688 -5.820 -17.927 1.00 75.31 72 PRO A C 1
ATOM 577 O O . PRO A 1 72 ? 4.998 -6.688 -17.113 1.00 75.31 72 PRO A O 1
ATOM 580 N N . ILE A 1 73 ? 4.052 -6.128 -19.060 1.00 63.75 73 ILE A N 1
ATOM 581 C CA . ILE A 1 73 ? 3.534 -7.479 -19.352 1.00 63.75 73 ILE A CA 1
ATOM 582 C C . ILE A 1 73 ? 4.672 -8.507 -19.565 1.00 63.75 73 ILE A C 1
ATOM 584 O O . ILE A 1 73 ? 4.457 -9.708 -19.418 1.00 63.75 73 ILE A O 1
ATOM 588 N N . THR A 1 74 ? 5.894 -8.073 -19.898 1.00 72.31 74 THR A N 1
ATOM 589 C CA . THR A 1 74 ? 7.023 -8.977 -20.195 1.00 72.31 74 THR A CA 1
ATOM 590 C C . THR A 1 74 ? 7.864 -9.298 -18.961 1.00 72.31 74 THR A C 1
ATOM 592 O O . THR A 1 74 ? 8.256 -8.393 -18.224 1.00 72.31 74 THR A O 1
ATOM 595 N N . SER A 1 75 ? 8.246 -10.565 -18.796 1.00 72.19 75 SER A N 1
ATOM 596 C CA . SER A 1 75 ? 9.023 -11.046 -17.647 1.00 72.19 75 SER A CA 1
ATOM 597 C C . SER A 1 75 ? 10.435 -10.460 -17.539 1.00 72.19 75 SER A C 1
ATOM 599 O O . SER A 1 75 ? 10.890 -10.175 -16.436 1.00 72.19 75 SER A O 1
ATOM 601 N N . GLU A 1 76 ? 11.122 -10.243 -18.661 1.00 81.19 76 GLU A N 1
ATOM 602 C CA . GLU A 1 76 ? 12.524 -9.789 -18.684 1.00 81.19 76 GLU A CA 1
ATOM 603 C C . GLU A 1 76 ? 12.681 -8.341 -18.202 1.00 81.19 76 GLU A C 1
ATOM 605 O O . GLU A 1 76 ? 13.501 -8.062 -17.329 1.00 81.19 76 GLU A O 1
ATOM 610 N N . ALA A 1 77 ? 11.854 -7.426 -18.720 1.00 80.88 77 ALA A N 1
ATOM 611 C CA . ALA A 1 77 ? 11.865 -6.024 -18.301 1.00 80.88 77 ALA A CA 1
ATOM 612 C C . ALA A 1 77 ? 11.508 -5.874 -16.815 1.00 80.88 77 ALA A C 1
ATOM 614 O O . ALA A 1 77 ? 12.105 -5.063 -16.109 1.00 80.88 77 ALA A O 1
ATOM 615 N N . THR A 1 78 ? 10.571 -6.692 -16.332 1.00 85.88 78 THR A N 1
ATOM 616 C CA . THR A 1 78 ? 10.191 -6.725 -14.919 1.00 85.88 78 THR A CA 1
ATOM 617 C C . THR A 1 78 ? 11.336 -7.213 -14.038 1.00 85.88 78 THR A C 1
ATOM 619 O O . THR A 1 78 ? 11.641 -6.573 -13.037 1.00 85.88 78 THR A O 1
ATOM 622 N N . ALA A 1 79 ? 12.011 -8.301 -14.417 1.00 86.81 79 ALA A N 1
ATOM 623 C CA . ALA A 1 79 ? 13.152 -8.816 -13.664 1.00 86.81 79 ALA A CA 1
ATOM 624 C C . ALA A 1 79 ? 14.282 -7.779 -13.555 1.00 86.81 79 ALA A C 1
ATOM 626 O O . ALA A 1 79 ? 14.799 -7.550 -12.463 1.00 86.81 79 ALA A O 1
ATOM 627 N N . ALA A 1 80 ? 14.620 -7.111 -14.664 1.00 84.12 80 ALA A N 1
ATOM 628 C CA . ALA A 1 80 ? 15.622 -6.047 -14.673 1.00 84.12 80 ALA A CA 1
ATOM 629 C C . ALA A 1 80 ? 15.236 -4.891 -13.734 1.00 84.12 80 ALA A C 1
ATOM 631 O O . ALA A 1 80 ? 16.043 -4.477 -12.907 1.00 84.12 80 ALA A O 1
ATOM 632 N N . LEU A 1 81 ? 13.975 -4.445 -13.787 1.00 86.56 81 LEU A N 1
ATOM 633 C CA . LEU A 1 81 ? 13.464 -3.385 -12.915 1.00 86.56 81 LEU A CA 1
ATOM 634 C C . LEU A 1 81 ? 13.601 -3.739 -11.426 1.00 86.56 81 LEU A C 1
ATOM 636 O O . LEU A 1 81 ? 13.973 -2.889 -10.622 1.00 86.56 81 LEU A O 1
ATOM 640 N N . PHE A 1 82 ? 13.321 -4.989 -11.055 1.00 90.50 82 PHE A N 1
ATOM 641 C CA . PHE A 1 82 ? 13.488 -5.448 -9.679 1.00 90.50 82 PHE A CA 1
ATOM 642 C C . PHE A 1 82 ? 14.957 -5.548 -9.262 1.00 90.50 82 PHE A C 1
ATOM 644 O O . PHE A 1 82 ? 15.287 -5.129 -8.156 1.00 90.50 82 PHE A O 1
ATOM 651 N N . HIS A 1 83 ? 15.837 -6.046 -10.133 1.00 87.19 83 HIS A N 1
ATOM 652 C CA . HIS A 1 83 ? 17.272 -6.133 -9.851 1.00 87.19 83 HIS A CA 1
ATOM 653 C C . HIS A 1 83 ? 17.943 -4.767 -9.679 1.00 87.19 83 HIS A C 1
ATOM 655 O O . HIS A 1 83 ? 18.845 -4.640 -8.853 1.00 87.19 83 HIS A O 1
ATOM 661 N N . ASP A 1 84 ? 17.495 -3.752 -10.417 1.00 84.44 84 ASP A N 1
ATOM 662 C CA . ASP A 1 84 ? 18.046 -2.397 -10.321 1.00 84.44 84 ASP A CA 1
ATOM 663 C C . ASP A 1 84 ? 17.627 -1.681 -9.027 1.00 84.44 84 ASP A C 1
ATOM 665 O O . ASP A 1 84 ? 18.313 -0.774 -8.554 1.00 84.44 84 ASP A O 1
ATOM 669 N N . VAL A 1 85 ? 16.486 -2.072 -8.455 1.00 87.12 85 VAL A N 1
ATOM 670 C CA . VAL A 1 85 ? 15.853 -1.377 -7.326 1.00 87.12 85 VAL A CA 1
ATOM 671 C C . VAL A 1 85 ? 16.094 -2.084 -5.998 1.00 87.12 85 VAL A C 1
ATOM 673 O O . VAL A 1 85 ? 16.252 -1.425 -4.968 1.00 87.12 85 VAL A O 1
ATOM 676 N N . LEU A 1 86 ? 16.079 -3.415 -5.991 1.00 90.75 86 LEU A N 1
ATOM 677 C CA . LEU A 1 86 ? 16.125 -4.204 -4.770 1.00 90.75 86 LEU A CA 1
ATOM 678 C C . LEU A 1 86 ? 17.483 -4.880 -4.604 1.00 90.75 86 LEU A C 1
ATOM 680 O O . LEU A 1 86 ? 17.916 -5.619 -5.491 1.00 90.75 86 LEU A O 1
ATOM 684 N N . PRO A 1 87 ? 18.138 -4.720 -3.442 1.00 88.69 87 PRO A N 1
ATOM 685 C CA . PRO A 1 87 ? 19.293 -5.541 -3.140 1.00 88.69 87 PRO A CA 1
ATOM 686 C C . PRO A 1 87 ? 18.864 -7.015 -3.015 1.00 88.69 87 PRO A C 1
ATOM 688 O O . PRO A 1 87 ? 17.774 -7.302 -2.505 1.00 88.69 87 PRO A O 1
ATOM 691 N N . PRO A 1 88 ? 19.713 -7.972 -3.431 1.00 88.56 88 PRO A N 1
ATOM 692 C CA . PRO A 1 88 ? 19.458 -9.388 -3.197 1.00 88.56 88 PRO A CA 1
ATOM 693 C C . PRO A 1 88 ? 19.174 -9.674 -1.716 1.00 88.56 88 PRO A C 1
ATOM 695 O O . PRO A 1 88 ? 19.896 -9.201 -0.839 1.00 88.56 88 PRO A O 1
ATOM 698 N N . GLY A 1 89 ? 18.122 -10.450 -1.443 1.00 89.94 89 GLY A N 1
ATOM 699 C CA . GLY A 1 89 ? 17.690 -10.777 -0.079 1.00 89.94 89 GLY A CA 1
ATOM 700 C C . GLY A 1 89 ? 16.828 -9.710 0.607 1.00 89.94 89 GLY A C 1
ATOM 701 O O . GLY A 1 89 ? 16.550 -9.841 1.797 1.00 89.94 89 GLY A O 1
ATOM 702 N N . ALA A 1 90 ? 16.395 -8.662 -0.104 1.00 91.50 90 ALA A N 1
ATOM 703 C CA . ALA A 1 90 ? 15.446 -7.690 0.432 1.00 91.50 90 ALA A CA 1
ATOM 704 C C . ALA A 1 90 ? 14.127 -8.361 0.856 1.00 91.50 90 ALA A C 1
ATOM 706 O O . ALA A 1 90 ? 13.437 -8.970 0.040 1.00 91.50 90 ALA A O 1
ATOM 707 N N . ALA A 1 91 ? 13.754 -8.193 2.126 1.00 93.75 91 ALA A N 1
ATOM 708 C CA . ALA A 1 91 ? 12.456 -8.611 2.638 1.00 93.75 91 ALA A CA 1
ATOM 709 C C . ALA A 1 91 ? 11.424 -7.496 2.425 1.00 93.75 91 ALA A C 1
ATOM 711 O O . ALA A 1 91 ? 11.634 -6.357 2.847 1.00 93.75 91 ALA A O 1
ATOM 712 N N . LEU A 1 92 ? 10.299 -7.831 1.794 1.00 94.81 92 LEU A N 1
ATOM 713 C CA . LEU A 1 92 ? 9.254 -6.883 1.412 1.00 94.81 92 LEU A CA 1
ATOM 714 C C . LEU A 1 92 ? 7.875 -7.393 1.811 1.00 94.81 92 LEU A C 1
ATOM 716 O O . LEU A 1 92 ? 7.637 -8.598 1.882 1.00 94.81 92 LEU A O 1
ATOM 720 N N . LEU A 1 93 ? 6.947 -6.460 1.992 1.00 95.44 93 LEU A N 1
ATOM 721 C CA . LEU A 1 93 ? 5.521 -6.750 1.909 1.00 95.44 93 LEU A CA 1
ATOM 722 C C . LEU A 1 93 ? 5.039 -6.338 0.526 1.00 95.44 93 LEU A C 1
ATOM 724 O O . LEU A 1 93 ? 5.327 -5.226 0.102 1.00 95.44 93 LEU A O 1
ATOM 728 N N . ILE A 1 94 ? 4.323 -7.206 -0.184 1.00 94.75 94 ILE A N 1
ATOM 729 C CA . ILE A 1 94 ? 3.906 -6.936 -1.565 1.00 94.75 94 ILE A CA 1
ATOM 730 C C . ILE A 1 94 ? 2.383 -6.870 -1.635 1.00 94.75 94 ILE A C 1
ATOM 732 O O . ILE A 1 94 ? 1.696 -7.824 -1.275 1.00 94.75 94 ILE A O 1
ATOM 736 N N . SER A 1 95 ? 1.865 -5.744 -2.126 1.00 93.75 95 SER A N 1
ATOM 737 C CA . SER A 1 95 ? 0.463 -5.578 -2.503 1.00 93.75 95 SER A CA 1
ATOM 738 C C . SER A 1 95 ? 0.393 -5.280 -3.995 1.00 93.75 95 SER A C 1
ATOM 740 O O . SER A 1 95 ? 0.791 -4.206 -4.449 1.00 93.75 95 SER A O 1
ATOM 742 N N . ALA A 1 96 ? -0.080 -6.260 -4.759 1.00 91.44 96 ALA A N 1
ATOM 743 C CA . ALA A 1 96 ? -0.078 -6.225 -6.213 1.00 91.44 96 ALA A CA 1
ATOM 744 C C . ALA A 1 96 ? -1.371 -6.827 -6.790 1.00 91.44 96 ALA A C 1
ATOM 746 O O . ALA A 1 96 ? -2.022 -7.650 -6.132 1.00 91.44 96 ALA A O 1
ATOM 747 N N . PRO A 1 97 ? -1.754 -6.453 -8.025 1.00 89.25 97 PRO A N 1
ATOM 748 C CA . PRO A 1 97 ? -2.810 -7.135 -8.761 1.00 89.25 97 PRO A CA 1
ATOM 749 C C . PRO A 1 97 ? -2.539 -8.642 -8.873 1.00 89.25 97 PRO A C 1
ATOM 751 O O . PRO A 1 97 ? -1.409 -9.070 -9.096 1.00 89.25 97 PRO A O 1
ATOM 754 N N . VAL A 1 98 ? -3.591 -9.464 -8.793 1.00 88.56 98 VAL A N 1
ATOM 755 C CA . VAL A 1 98 ? -3.484 -10.939 -8.863 1.00 88.56 98 VAL A CA 1
ATOM 756 C C . VAL A 1 98 ? -2.791 -11.407 -10.151 1.00 88.56 98 VAL A C 1
ATOM 758 O O . VAL A 1 98 ? -2.117 -12.434 -10.165 1.00 88.56 98 VAL A O 1
ATOM 761 N N . GLN A 1 99 ? -2.917 -10.636 -11.230 1.00 88.12 99 GLN A N 1
ATOM 762 C CA . GLN A 1 99 ? -2.286 -10.888 -12.523 1.00 88.12 99 GLN A CA 1
ATOM 763 C C . GLN A 1 99 ? -0.752 -10.803 -12.469 1.00 88.12 99 GLN A C 1
ATOM 765 O O . GLN A 1 99 ? -0.092 -11.441 -13.282 1.00 88.12 99 GLN A O 1
ATOM 770 N N . GLU A 1 100 ? -0.182 -10.063 -11.512 1.00 89.94 100 GLU A N 1
ATOM 771 C CA . GLU A 1 100 ? 1.269 -9.943 -11.312 1.00 89.94 100 GLU A CA 1
ATOM 772 C C . GLU A 1 100 ? 1.846 -11.121 -10.510 1.00 89.94 100 GLU A C 1
ATOM 774 O O . GLU A 1 100 ? 3.059 -11.315 -10.466 1.00 89.94 100 GLU A O 1
ATOM 779 N N . ARG A 1 101 ? 1.001 -11.977 -9.918 1.00 91.38 101 ARG A N 1
ATOM 780 C CA . ARG A 1 101 ? 1.455 -13.119 -9.110 1.00 91.38 101 ARG A CA 1
ATOM 781 C C . ARG A 1 101 ? 2.478 -14.017 -9.831 1.00 91.38 101 ARG A C 1
ATOM 783 O O . ARG A 1 101 ? 3.474 -14.350 -9.193 1.00 91.38 101 ARG A O 1
ATOM 790 N N . PRO A 1 102 ? 2.308 -14.428 -11.108 1.00 90.50 102 PRO A N 1
ATOM 791 C CA . PRO A 1 102 ? 3.265 -15.329 -11.754 1.00 90.50 102 PRO A CA 1
ATOM 792 C C . PRO A 1 102 ? 4.675 -14.743 -11.855 1.00 90.50 102 PRO A C 1
ATOM 794 O O . PRO A 1 102 ? 5.646 -15.460 -11.635 1.00 90.50 102 PRO A O 1
ATOM 797 N N . ILE A 1 103 ? 4.792 -13.445 -12.157 1.00 89.69 103 ILE A N 1
ATOM 798 C CA . ILE A 1 103 ? 6.096 -12.786 -12.260 1.00 89.69 103 ILE A CA 1
ATOM 799 C C . ILE A 1 103 ? 6.708 -12.557 -10.874 1.00 89.69 103 ILE A C 1
ATOM 801 O O . ILE A 1 103 ? 7.902 -12.772 -10.696 1.00 89.69 103 ILE A O 1
ATOM 805 N N . LEU A 1 104 ? 5.893 -12.229 -9.868 1.00 91.25 104 LEU A N 1
ATOM 806 C CA . LEU A 1 104 ? 6.354 -12.092 -8.485 1.00 91.25 104 LEU A CA 1
ATOM 807 C C . LEU A 1 104 ? 6.851 -13.428 -7.917 1.00 91.25 104 LEU A C 1
ATOM 809 O O . LEU A 1 104 ? 7.927 -13.480 -7.338 1.00 91.25 104 LEU A O 1
ATOM 813 N N . ALA A 1 105 ? 6.128 -14.524 -8.151 1.00 92.00 105 ALA A N 1
ATOM 814 C CA . ALA A 1 105 ? 6.539 -15.860 -7.720 1.00 92.00 105 ALA A CA 1
ATOM 815 C C . ALA A 1 105 ? 7.812 -16.364 -8.426 1.00 92.00 105 ALA A C 1
ATOM 817 O O . ALA A 1 105 ? 8.476 -17.261 -7.919 1.00 92.00 105 ALA A O 1
ATOM 818 N N . ALA A 1 106 ? 8.148 -15.812 -9.596 1.00 90.94 106 ALA A N 1
ATOM 819 C CA . ALA A 1 106 ? 9.398 -16.118 -10.287 1.00 90.94 106 ALA A CA 1
ATOM 820 C C . ALA A 1 106 ? 10.598 -15.326 -9.736 1.00 90.94 106 ALA A C 1
ATOM 822 O O . ALA A 1 106 ? 11.735 -15.757 -9.909 1.00 90.94 106 ALA A O 1
ATOM 823 N N . LEU A 1 107 ? 10.355 -14.172 -9.106 1.00 90.44 107 LEU A N 1
ATOM 824 C CA . LEU A 1 107 ? 11.395 -13.254 -8.627 1.00 90.44 107 LEU A CA 1
ATOM 825 C C . LEU A 1 107 ? 11.633 -13.327 -7.116 1.00 90.44 107 LEU A C 1
ATOM 827 O O . LEU A 1 107 ? 12.720 -12.984 -6.657 1.00 90.44 107 LEU A O 1
ATOM 831 N N . PHE A 1 108 ? 10.635 -13.763 -6.349 1.00 92.56 108 PHE A N 1
ATOM 832 C CA . PHE A 1 108 ? 10.659 -13.766 -4.891 1.00 92.56 108 PHE A CA 1
ATOM 833 C C . PHE A 1 108 ? 10.411 -15.159 -4.321 1.00 92.56 108 PHE A C 1
ATOM 835 O O . PHE A 1 108 ? 9.612 -15.930 -4.853 1.00 92.56 108 PHE A O 1
ATOM 842 N N . ASP A 1 109 ? 11.039 -15.431 -3.179 1.00 94.44 109 ASP A N 1
ATOM 843 C CA . ASP A 1 109 ? 10.628 -16.521 -2.300 1.00 94.44 109 ASP A CA 1
ATOM 844 C C . ASP A 1 109 ? 9.432 -16.049 -1.455 1.00 94.44 109 ASP A C 1
ATOM 846 O O . ASP A 1 109 ? 9.549 -15.129 -0.642 1.00 94.44 109 ASP A O 1
ATOM 850 N N . LEU A 1 110 ? 8.244 -16.601 -1.719 1.00 93.19 110 LEU A N 1
ATOM 851 C CA . LEU A 1 110 ? 6.992 -16.145 -1.113 1.00 93.19 110 LEU A CA 1
ATOM 852 C C . LEU A 1 110 ? 6.722 -16.900 0.197 1.00 93.19 110 LEU A C 1
ATOM 854 O O . LEU A 1 110 ? 6.181 -18.003 0.182 1.00 93.19 110 LEU A O 1
ATOM 858 N N . GLU A 1 111 ? 7.034 -16.277 1.337 1.00 92.50 111 GLU A N 1
ATOM 859 C CA . GLU A 1 111 ? 6.791 -16.868 2.667 1.00 92.50 111 GLU A CA 1
ATOM 860 C C . GLU A 1 111 ? 5.301 -16.944 3.046 1.00 92.50 111 GLU A C 1
ATOM 862 O O . GLU A 1 111 ? 4.885 -17.809 3.819 1.00 92.50 111 GLU A O 1
ATOM 867 N N . GLY A 1 112 ? 4.479 -16.034 2.521 1.00 90.50 112 GLY A N 1
ATOM 868 C CA . GLY A 1 112 ? 3.058 -15.962 2.835 1.00 90.50 112 GLY A CA 1
ATOM 869 C C . GLY A 1 112 ? 2.281 -15.164 1.798 1.00 90.50 112 GLY A C 1
ATOM 870 O O . GLY A 1 112 ? 2.735 -14.130 1.314 1.00 90.50 112 GLY A O 1
ATOM 871 N N . GLU A 1 113 ? 1.086 -15.644 1.469 1.00 93.44 113 GLU A N 1
ATOM 872 C CA . GLU A 1 113 ? 0.227 -15.034 0.463 1.00 93.44 113 GLU A CA 1
ATOM 873 C C . GLU A 1 113 ? -1.226 -15.038 0.932 1.00 93.44 113 GLU A C 1
ATOM 875 O O . GLU A 1 113 ? -1.727 -16.023 1.477 1.00 93.44 113 GLU A O 1
ATOM 880 N N . SER A 1 114 ? -1.923 -13.932 0.682 1.00 91.62 114 SER A N 1
ATOM 881 C CA . SER A 1 114 ? -3.366 -13.853 0.870 1.00 91.62 114 SER A CA 1
ATOM 882 C C . SER A 1 114 ? -4.007 -13.088 -0.281 1.00 91.62 114 SER A C 1
ATOM 884 O O . SER A 1 114 ? -3.488 -12.072 -0.740 1.00 91.62 114 SER A O 1
ATOM 886 N N . THR A 1 115 ? -5.149 -13.577 -0.761 1.00 90.00 115 THR A N 1
ATOM 887 C CA . THR A 1 115 ? -5.956 -12.847 -1.741 1.00 90.00 115 THR A CA 1
ATOM 888 C C . THR A 1 115 ? -6.948 -11.957 -1.008 1.00 90.00 115 THR A C 1
ATOM 890 O O . THR A 1 115 ? -7.884 -12.445 -0.368 1.00 90.00 115 THR A O 1
ATOM 893 N N . LEU A 1 116 ? -6.758 -10.644 -1.124 1.00 86.81 116 LEU A N 1
ATOM 894 C CA . LEU A 1 116 ? -7.682 -9.662 -0.568 1.00 86.81 116 LEU A CA 1
ATOM 895 C C . LEU A 1 116 ? -9.007 -9.676 -1.341 1.00 86.81 116 LEU A C 1
ATOM 897 O O . LEU A 1 116 ? -9.037 -9.783 -2.568 1.00 86.81 116 LEU A O 1
ATOM 901 N N . ARG A 1 117 ? -10.120 -9.558 -0.612 1.00 84.88 117 ARG A N 1
ATOM 902 C CA . ARG A 1 117 ? -11.469 -9.469 -1.184 1.00 84.88 117 ARG A CA 1
ATOM 903 C C . ARG A 1 117 ? -11.982 -8.044 -1.044 1.00 84.88 117 ARG A C 1
ATOM 905 O O . ARG A 1 117 ? -11.958 -7.485 0.049 1.00 84.88 117 ARG A O 1
ATOM 912 N N . LEU A 1 118 ? -12.466 -7.480 -2.145 1.00 82.69 118 LEU A N 1
ATOM 913 C CA . LEU A 1 118 ? -13.089 -6.160 -2.164 1.00 82.69 118 LEU A CA 1
ATOM 914 C C . LEU A 1 118 ? -14.591 -6.318 -1.923 1.00 82.69 118 LEU A C 1
ATOM 916 O O . LEU A 1 118 ? -15.278 -6.985 -2.697 1.00 82.69 118 LEU A O 1
ATOM 920 N N . TYR A 1 119 ? -15.087 -5.706 -0.851 1.00 80.44 119 TYR A N 1
ATOM 921 C CA . TYR A 1 119 ? -16.505 -5.699 -0.506 1.00 80.44 119 TYR A CA 1
ATOM 922 C C . TYR A 1 119 ? -17.099 -4.310 -0.756 1.00 80.44 119 TYR A C 1
ATOM 924 O O . TYR A 1 119 ? -16.494 -3.298 -0.411 1.00 80.44 119 TYR A O 1
ATOM 932 N N . ASP A 1 120 ? -18.291 -4.272 -1.350 1.00 79.38 120 ASP A N 1
ATOM 933 C CA . ASP A 1 120 ? -19.075 -3.052 -1.559 1.00 79.38 120 ASP A CA 1
ATOM 934 C C . ASP A 1 120 ? -20.081 -2.892 -0.410 1.00 79.38 120 ASP A C 1
ATOM 936 O O . ASP A 1 120 ? -20.986 -3.718 -0.245 1.00 79.38 120 ASP A O 1
ATOM 940 N N . TYR A 1 121 ? -19.909 -1.853 0.410 1.00 75.75 121 TYR A N 1
ATOM 941 C CA . TYR A 1 121 ? -20.815 -1.568 1.519 1.00 75.75 121 TYR A CA 1
ATOM 942 C C . TYR A 1 121 ? -22.042 -0.788 1.032 1.00 75.75 121 TYR A C 1
ATOM 944 O O . TYR A 1 121 ? -21.948 0.358 0.595 1.00 75.75 121 TYR A O 1
ATOM 952 N N . ARG A 1 122 ? -23.227 -1.395 1.167 1.00 78.94 122 ARG A N 1
ATOM 953 C CA . ARG A 1 122 ? -24.511 -0.784 0.797 1.00 78.94 122 ARG A CA 1
ATOM 954 C C . ARG A 1 122 ? -25.283 -0.363 2.042 1.00 78.94 122 ARG A C 1
ATOM 956 O O . ARG A 1 122 ? -25.929 -1.186 2.683 1.00 78.94 122 ARG A O 1
ATOM 963 N N . GLN A 1 123 ? -25.271 0.938 2.325 1.00 67.62 123 GLN A N 1
ATOM 964 C CA . GLN A 1 123 ? -25.855 1.548 3.529 1.00 67.62 123 GLN A CA 1
ATOM 965 C C . GLN A 1 123 ? -27.365 1.285 3.716 1.00 67.62 123 GLN A C 1
ATOM 967 O O . GLN A 1 123 ? -27.866 1.322 4.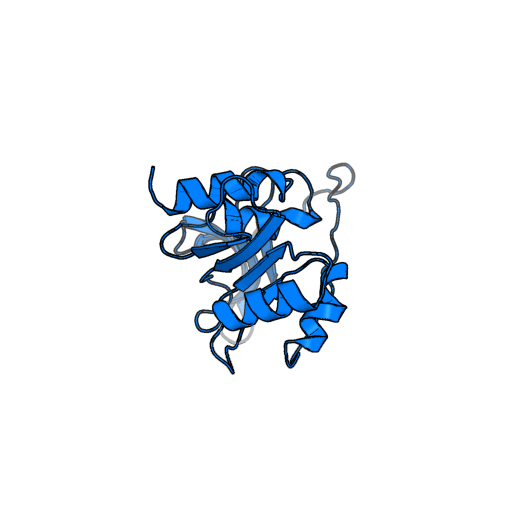833 1.00 67.62 123 GLN A O 1
ATOM 972 N N . LEU A 1 124 ? -28.102 0.962 2.647 1.00 64.69 124 LEU A N 1
ATOM 973 C CA . LEU A 1 124 ? -29.566 0.800 2.660 1.00 64.69 124 LEU A CA 1
ATOM 974 C C . LEU A 1 124 ? -30.097 -0.409 3.464 1.00 64.69 124 LEU A C 1
ATOM 976 O O . LEU A 1 124 ? -31.299 -0.660 3.428 1.00 64.69 124 LEU A O 1
ATOM 980 N N . ARG A 1 125 ? -29.248 -1.203 4.133 1.00 59.06 125 ARG A N 1
ATOM 981 C CA . ARG A 1 125 ? -29.664 -2.464 4.785 1.00 59.06 125 ARG A CA 1
ATOM 982 C C . ARG A 1 125 ? -29.090 -2.713 6.179 1.00 59.06 125 ARG A C 1
ATOM 984 O O . ARG A 1 125 ? -29.183 -3.835 6.664 1.00 59.06 125 ARG A O 1
ATOM 991 N N . THR A 1 126 ? -28.490 -1.716 6.816 1.00 62.47 126 THR A N 1
ATOM 992 C CA . THR A 1 126 ? -27.859 -1.904 8.130 1.00 62.47 126 THR A CA 1
ATOM 993 C C . THR A 1 126 ? -28.319 -0.833 9.101 1.00 62.47 126 THR A C 1
ATOM 995 O O . THR A 1 126 ? -28.057 0.347 8.875 1.00 62.47 126 THR A O 1
ATOM 998 N N . GLU A 1 127 ? -28.964 -1.252 10.184 1.00 69.31 127 GLU A N 1
ATOM 999 C CA . GLU A 1 127 ? -29.143 -0.422 11.372 1.00 69.31 127 GLU A CA 1
ATOM 1000 C C . GLU A 1 127 ? -27.834 -0.479 12.177 1.00 69.31 127 GLU A C 1
ATOM 1002 O O . GLU A 1 127 ? -27.413 -1.571 12.563 1.00 69.31 127 GLU A O 1
ATOM 1007 N N . PRO A 1 128 ? -27.118 0.644 12.363 1.00 69.12 128 PRO A N 1
ATOM 1008 C CA . PRO A 1 128 ? -25.883 0.641 13.132 1.00 69.12 128 PRO A CA 1
ATOM 1009 C C . PRO A 1 128 ? -26.190 0.391 14.613 1.00 69.12 128 PRO A C 1
ATOM 1011 O O . PRO A 1 128 ? -26.872 1.189 15.255 1.00 69.12 128 PRO A O 1
ATOM 1014 N N . GLU A 1 129 ? -25.647 -0.688 15.172 1.00 69.62 129 GLU A N 1
ATOM 1015 C CA . GLU A 1 129 ? -25.658 -0.915 16.616 1.00 69.62 129 GLU A CA 1
ATOM 1016 C C . GLU A 1 129 ? -24.536 -0.098 17.268 1.00 69.62 129 GLU A C 1
ATOM 1018 O O . GLU A 1 129 ? -23.347 -0.345 17.052 1.00 69.62 129 GLU A O 1
ATOM 1023 N N . LEU A 1 130 ? -24.908 0.913 18.056 1.00 66.06 130 LEU A N 1
ATOM 1024 C CA . LEU A 1 130 ? -23.948 1.754 18.764 1.00 66.06 130 LEU A CA 1
ATOM 1025 C C . LEU A 1 130 ? -23.587 1.112 20.106 1.00 66.06 130 LEU A C 1
ATOM 1027 O O . LEU A 1 130 ? -24.399 1.074 21.030 1.00 66.06 130 LEU A O 1
ATOM 1031 N N . ASN A 1 131 ? -22.352 0.626 20.229 1.00 64.62 131 ASN A N 1
ATOM 1032 C CA . ASN A 1 131 ? -21.854 0.117 21.501 1.00 64.62 131 ASN A CA 1
ATOM 1033 C C . ASN A 1 131 ? -21.452 1.289 22.413 1.00 64.62 131 ASN A C 1
ATOM 1035 O O . ASN A 1 131 ? -20.503 2.017 22.126 1.00 64.62 131 ASN A O 1
ATOM 1039 N N . VAL A 1 132 ? -22.164 1.458 23.531 1.00 67.69 132 VAL A N 1
ATOM 1040 C CA . VAL A 1 132 ? -21.922 2.522 24.528 1.00 67.69 132 VAL A CA 1
ATOM 1041 C C . VAL A 1 132 ? -20.578 2.398 25.259 1.00 67.69 132 VAL A C 1
ATOM 1043 O O . VAL A 1 132 ? -20.181 3.323 25.959 1.00 67.69 132 VAL A O 1
ATOM 1046 N N . LEU A 1 133 ? -19.865 1.280 25.089 1.00 73.25 133 LEU A N 1
ATOM 1047 C CA . LEU A 1 133 ? -18.530 1.039 25.650 1.00 73.25 133 LEU A CA 1
ATOM 1048 C C . LEU A 1 133 ? -17.388 1.441 24.698 1.00 73.25 133 LEU A C 1
ATOM 1050 O O . LEU A 1 133 ? -16.234 1.068 24.921 1.00 73.25 133 LEU A O 1
ATOM 1054 N N . MET A 1 134 ? -17.703 2.153 23.615 1.00 78.62 134 MET A N 1
ATOM 1055 C CA . MET A 1 134 ? -16.728 2.637 22.643 1.00 78.62 134 MET A CA 1
ATOM 1056 C C . MET A 1 134 ? -16.036 3.917 23.133 1.00 78.62 134 MET A C 1
ATOM 1058 O O . MET A 1 134 ? -16.695 4.918 23.408 1.00 78.62 134 MET A O 1
ATOM 1062 N N . SER A 1 135 ? -14.703 3.917 23.161 1.00 83.62 135 SER A N 1
ATOM 1063 C CA . SER A 1 135 ? -13.884 5.127 23.272 1.00 83.62 135 SER A CA 1
ATOM 1064 C C . SER A 1 135 ? -13.302 5.512 21.911 1.00 83.62 135 SER A C 1
ATOM 1066 O O . SER A 1 135 ? -13.004 4.648 21.084 1.00 83.62 135 SER A O 1
ATOM 1068 N N . GLN A 1 136 ? -13.143 6.816 21.677 1.00 84.88 136 GLN A N 1
ATOM 1069 C CA . GLN A 1 136 ? -12.402 7.357 20.538 1.00 84.88 136 GLN A CA 1
ATOM 1070 C C . GLN A 1 136 ? -11.055 7.891 21.028 1.00 84.88 136 GLN A C 1
ATOM 1072 O O . GLN A 1 136 ? -10.993 8.708 21.944 1.00 84.88 136 GLN A O 1
ATOM 1077 N N . GLU A 1 137 ? -9.985 7.451 20.383 1.00 84.25 137 GLU A N 1
ATOM 1078 C CA . GLU A 1 137 ? -8.609 7.881 20.599 1.00 84.25 137 GLU A CA 1
ATOM 1079 C C . GLU A 1 137 ? -8.011 8.372 19.274 1.00 84.25 137 GLU A C 1
ATOM 1081 O O . GLU A 1 137 ? -8.489 8.027 18.191 1.00 84.25 137 GLU A O 1
ATOM 1086 N N . ALA A 1 138 ? -6.955 9.180 19.345 1.00 80.75 138 ALA A N 1
ATOM 1087 C CA . ALA A 1 138 ? -6.192 9.581 18.168 1.00 80.75 138 ALA A CA 1
ATOM 1088 C C . ALA A 1 138 ? -4.961 8.680 18.001 1.00 80.75 138 ALA A C 1
ATOM 1090 O O . ALA A 1 138 ? -4.250 8.396 18.966 1.00 80.75 138 ALA A O 1
ATOM 1091 N N . THR A 1 139 ? -4.675 8.250 16.773 1.00 76.69 139 THR A N 1
ATOM 1092 C CA . THR A 1 139 ? -3.399 7.611 16.437 1.00 76.69 139 THR A CA 1
ATOM 1093 C C . THR A 1 139 ? -2.272 8.654 16.447 1.00 76.69 139 THR A C 1
ATOM 1095 O O . THR A 1 139 ? -2.544 9.853 16.339 1.00 76.69 139 THR A O 1
ATOM 1098 N N . PRO A 1 140 ? -0.987 8.247 16.489 1.00 73.38 140 PRO A N 1
ATOM 1099 C CA . PRO A 1 140 ? 0.140 9.179 16.351 1.00 73.38 140 PRO A CA 1
ATOM 1100 C C . PRO A 1 140 ? 0.107 10.024 15.066 1.00 73.38 140 PRO A C 1
ATOM 1102 O O . PRO A 1 140 ? 0.768 11.051 14.979 1.00 73.38 140 PRO A O 1
ATOM 1105 N N . GLN A 1 141 ? -0.656 9.583 14.062 1.00 70.94 141 GLN A N 1
ATOM 1106 C CA . GLN A 1 141 ? -0.845 10.260 12.777 1.00 70.94 141 GLN A CA 1
ATOM 1107 C C . GLN A 1 141 ? -2.073 11.192 12.778 1.00 70.94 141 GLN A C 1
ATOM 1109 O O . GLN A 1 141 ? -2.384 11.789 11.754 1.00 70.94 141 GLN A O 1
ATOM 1114 N N . GLY A 1 142 ? -2.778 11.310 13.909 1.00 78.75 142 GLY A N 1
ATOM 1115 C CA . GLY A 1 142 ? -3.978 12.133 14.068 1.00 78.75 142 GLY A CA 1
ATOM 1116 C C . GLY A 1 142 ? -5.277 11.478 13.589 1.00 78.75 142 GLY A C 1
ATOM 1117 O O . GLY A 1 142 ? -6.329 12.112 13.645 1.00 78.75 142 GLY A O 1
ATOM 1118 N N . TRP A 1 143 ? -5.236 10.222 13.135 1.00 82.81 143 TRP A N 1
ATOM 1119 C CA . TRP A 1 143 ? -6.431 9.504 12.690 1.00 82.81 143 TRP A CA 1
ATOM 1120 C C . TRP A 1 143 ? -7.253 8.980 13.865 1.00 82.81 143 TRP A C 1
ATOM 1122 O O . TRP A 1 143 ? -6.723 8.736 14.945 1.00 82.81 143 TRP A O 1
ATOM 1132 N N . SER A 1 144 ? -8.554 8.772 13.658 1.00 83.88 144 SER A N 1
ATOM 1133 C CA . SER A 1 144 ? -9.410 8.192 14.696 1.00 83.88 144 SER A CA 1
ATOM 1134 C C . SER A 1 144 ? -9.163 6.691 14.852 1.00 83.88 144 SER A C 1
ATOM 1136 O O . SER A 1 144 ? -9.111 5.942 13.873 1.00 83.88 144 SER A O 1
ATOM 1138 N N . ARG A 1 145 ? -9.060 6.263 16.107 1.00 86.88 145 ARG A N 1
ATOM 1139 C CA . ARG A 1 145 ? -9.063 4.878 16.561 1.00 86.88 145 ARG A CA 1
ATOM 1140 C C . ARG A 1 145 ? -10.220 4.705 17.534 1.00 86.88 145 ARG A C 1
ATOM 1142 O O . ARG A 1 145 ? -10.372 5.492 18.458 1.00 86.88 145 ARG A O 1
ATOM 1149 N N . PHE A 1 146 ? -11.027 3.681 17.328 1.00 87.38 146 PHE A N 1
ATOM 1150 C CA . PHE A 1 146 ? -12.152 3.339 18.185 1.00 87.38 146 PHE A CA 1
ATOM 1151 C C . PHE A 1 146 ? -11.852 2.032 18.908 1.00 87.38 146 PHE A C 1
ATOM 1153 O O . PHE A 1 146 ? -11.359 1.089 18.289 1.00 87.38 146 PHE A O 1
ATOM 1160 N N . ILE A 1 147 ? -12.116 1.967 20.210 1.00 87.19 147 ILE A N 1
ATOM 1161 C CA . ILE A 1 147 ? -11.849 0.783 21.034 1.00 87.19 147 ILE A CA 1
ATOM 1162 C C . ILE A 1 147 ? -13.094 0.471 21.855 1.00 87.19 147 ILE A C 1
ATOM 1164 O O . ILE A 1 147 ? -13.638 1.349 22.514 1.00 87.19 147 ILE A O 1
ATOM 1168 N N . ILE A 1 148 ? -13.534 -0.785 21.837 1.00 86.75 148 ILE A N 1
ATOM 1169 C CA . ILE A 1 148 ? -14.551 -1.294 22.758 1.00 86.75 148 ILE A CA 1
ATOM 1170 C C . ILE A 1 148 ? -13.817 -1.886 23.955 1.00 86.75 148 ILE A C 1
ATOM 1172 O O . ILE A 1 148 ? -12.992 -2.792 23.798 1.00 86.75 148 ILE A O 1
ATOM 1176 N N . GLN A 1 149 ? -14.117 -1.378 25.146 1.00 86.56 149 GLN A N 1
ATOM 1177 C CA . GLN A 1 149 ? -13.536 -1.861 26.395 1.00 86.56 149 GLN A CA 1
ATOM 1178 C C . GLN A 1 149 ? -14.576 -2.618 27.220 1.00 86.56 149 GLN A C 1
ATOM 1180 O O . GLN A 1 149 ? -15.725 -2.196 27.318 1.00 86.56 149 GLN A O 1
ATOM 1185 N N . GLN A 1 150 ? -14.172 -3.719 27.847 1.00 83.44 150 GLN A N 1
ATOM 1186 C CA . GLN A 1 150 ? -14.983 -4.414 28.845 1.00 83.44 150 GLN A CA 1
ATOM 1187 C C . GLN A 1 150 ? -14.190 -4.586 30.145 1.00 83.44 150 GLN A C 1
ATOM 1189 O O . GLN A 1 150 ? -12.979 -4.818 30.079 1.00 83.44 150 GLN A O 1
ATOM 1194 N N . PRO A 1 151 ? -14.838 -4.491 31.320 1.00 81.19 151 PRO A N 1
ATOM 1195 C CA . PRO A 1 151 ? -14.191 -4.801 32.586 1.00 81.19 151 PRO A CA 1
ATOM 1196 C C . PRO A 1 151 ? -13.769 -6.269 32.601 1.00 81.19 151 PRO A C 1
ATOM 1198 O O . PRO A 1 151 ? -14.586 -7.166 32.387 1.00 81.19 151 PRO A O 1
ATOM 1201 N N . ASP A 1 152 ? -12.496 -6.523 32.868 1.00 80.50 152 ASP A N 1
ATOM 1202 C CA . ASP A 1 152 ? -12.000 -7.867 33.106 1.00 80.50 152 ASP A CA 1
ATOM 1203 C C . ASP A 1 152 ? -12.565 -8.382 34.434 1.00 80.50 152 ASP A C 1
ATOM 1205 O O . ASP A 1 152 ? -12.281 -7.853 35.510 1.00 80.50 152 ASP A O 1
ATOM 1209 N N . SER A 1 153 ? -13.354 -9.451 34.348 1.00 77.44 153 SER A N 1
ATOM 1210 C CA . SER A 1 153 ? -13.966 -10.138 35.488 1.00 77.44 153 SER A CA 1
ATOM 1211 C C . SER A 1 153 ? -12.977 -10.608 36.566 1.00 77.44 153 SER A C 1
ATOM 1213 O O . SER A 1 153 ? -13.397 -10.814 37.702 1.00 77.44 153 SER A O 1
ATOM 1215 N N . GLN A 1 154 ? -11.690 -10.783 36.243 1.00 77.50 154 GLN A N 1
ATOM 1216 C CA . GLN A 1 154 ? -10.673 -11.254 37.191 1.00 77.50 154 GLN A CA 1
ATOM 1217 C C . GLN A 1 154 ? -9.853 -10.120 37.815 1.00 77.50 154 GLN A C 1
ATOM 1219 O O . GLN A 1 154 ? -9.474 -10.214 38.980 1.00 77.50 154 GLN A O 1
ATOM 1224 N N . THR A 1 155 ? -9.570 -9.055 37.061 1.00 78.69 155 THR A N 1
ATOM 1225 C CA . THR A 1 155 ? -8.664 -7.975 37.498 1.00 78.69 155 THR A CA 1
ATOM 1226 C C . THR A 1 155 ? -9.374 -6.649 37.779 1.00 78.69 155 THR A C 1
ATOM 1228 O O . THR A 1 155 ? -8.782 -5.754 38.381 1.00 78.69 155 THR A O 1
ATOM 1231 N N . GLY A 1 156 ? -10.632 -6.500 37.351 1.00 76.69 156 GLY A N 1
ATOM 1232 C CA . GLY A 1 156 ? -11.397 -5.254 37.429 1.00 76.69 156 GLY A CA 1
ATOM 1233 C C . GLY A 1 156 ? -10.894 -4.147 36.494 1.00 76.69 156 GLY A C 1
ATOM 1234 O O . GLY A 1 156 ? -11.445 -3.049 36.509 1.00 76.69 156 GLY A O 1
ATOM 1235 N N . GLN A 1 157 ? -9.859 -4.407 35.687 1.00 79.56 157 GLN A N 1
ATOM 1236 C CA . GLN A 1 157 ? -9.316 -3.447 34.727 1.00 79.56 157 GLN A CA 1
ATOM 1237 C C . GLN A 1 157 ? -10.056 -3.528 33.392 1.00 79.56 157 GLN A C 1
ATOM 1239 O O . GLN A 1 157 ? -10.471 -4.600 32.963 1.00 79.56 157 GLN A O 1
ATOM 1244 N N . ASN A 1 158 ? -10.195 -2.399 32.700 1.00 80.50 158 ASN A N 1
ATOM 1245 C CA . ASN A 1 158 ? -10.759 -2.394 31.355 1.00 80.50 158 ASN A CA 1
ATOM 1246 C C . ASN A 1 158 ? -9.788 -3.047 30.366 1.00 80.50 158 ASN A C 1
ATOM 1248 O O . ASN A 1 158 ? -8.651 -2.603 30.209 1.00 80.50 158 ASN A O 1
ATOM 1252 N N . LYS A 1 159 ? -10.264 -4.066 29.653 1.00 84.00 159 LYS A N 1
ATOM 1253 C CA . LYS A 1 159 ? -9.546 -4.720 28.561 1.00 84.00 159 LYS A CA 1
ATOM 1254 C C . LYS A 1 159 ? -10.190 -4.341 27.231 1.00 84.00 159 LYS A C 1
ATOM 1256 O O . LYS A 1 159 ? -11.411 -4.399 27.090 1.00 84.00 159 LYS A O 1
ATOM 1261 N N . ALA A 1 160 ? -9.370 -3.974 26.247 1.00 84.69 160 ALA A N 1
ATOM 1262 C CA . ALA A 1 160 ? -9.827 -3.806 24.871 1.00 84.69 160 ALA A CA 1
ATOM 1263 C C . ALA A 1 160 ? -10.264 -5.167 24.312 1.00 84.69 160 ALA A C 1
ATOM 1265 O O . ALA A 1 160 ? -9.457 -6.097 24.249 1.00 84.69 160 ALA A O 1
ATOM 1266 N N . VAL A 1 161 ? -11.536 -5.281 23.937 1.00 88.19 161 VAL A N 1
ATOM 1267 C CA . VAL A 1 161 ? -12.111 -6.502 23.349 1.00 88.19 161 VAL A CA 1
ATOM 1268 C C . VAL A 1 161 ? -12.297 -6.380 21.846 1.00 88.19 161 VAL A C 1
ATOM 1270 O O . VAL A 1 161 ? -12.231 -7.378 21.153 1.00 88.19 161 VAL A O 1
ATOM 1273 N N . ALA A 1 162 ? -12.453 -5.163 21.329 1.00 86.88 162 ALA A N 1
ATOM 1274 C CA . ALA A 1 162 ? -12.428 -4.903 19.899 1.00 86.88 162 ALA A CA 1
ATOM 1275 C C . ALA A 1 162 ? -11.822 -3.526 19.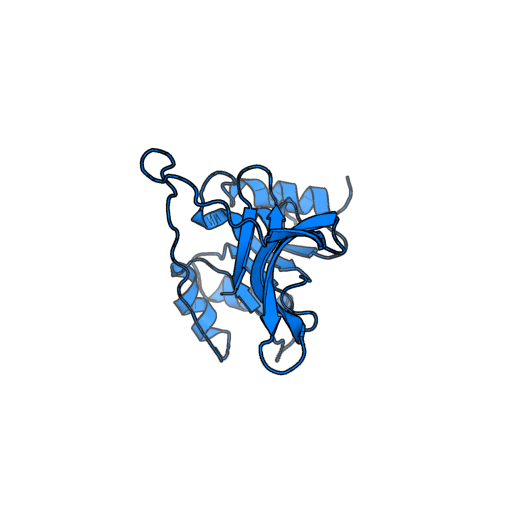629 1.00 86.88 162 ALA A C 1
ATOM 1277 O O . ALA A 1 162 ? -11.880 -2.632 20.476 1.00 86.88 162 ALA A O 1
ATOM 1278 N N . SER A 1 163 ? -11.248 -3.333 18.447 1.00 88.38 163 SER A N 1
ATOM 1279 C CA . SER A 1 163 ? -10.788 -2.024 18.000 1.00 88.38 163 SER A CA 1
ATOM 1280 C C . SER A 1 163 ? -10.926 -1.853 16.495 1.00 88.38 163 SER A C 1
ATOM 1282 O O . SER A 1 163 ? -10.840 -2.817 15.740 1.00 88.38 163 SER A O 1
ATOM 1284 N N . ALA A 1 164 ? -11.124 -0.614 16.064 1.00 89.44 164 ALA A N 1
ATOM 1285 C CA . ALA A 1 164 ? -11.076 -0.214 14.671 1.00 89.44 164 ALA A CA 1
ATOM 1286 C C . ALA A 1 164 ? -10.174 1.013 14.523 1.00 89.44 164 ALA A C 1
ATOM 1288 O O . ALA A 1 164 ? -10.207 1.913 15.360 1.00 89.44 164 ALA A O 1
ATOM 1289 N N . GLN A 1 165 ? -9.365 1.079 13.473 1.00 87.94 165 GLN A N 1
ATOM 1290 C CA . GLN A 1 165 ? -8.499 2.233 13.222 1.00 87.94 165 GLN A CA 1
ATOM 1291 C C . GLN A 1 165 ? -8.340 2.489 11.731 1.00 87.94 165 GLN A C 1
ATOM 1293 O O . GLN A 1 165 ? -8.333 1.552 10.936 1.00 87.94 165 GLN A O 1
ATOM 1298 N N . VAL A 1 166 ? -8.171 3.757 11.363 1.00 88.75 166 VAL A N 1
ATOM 1299 C CA . VAL A 1 166 ? -7.793 4.144 10.001 1.00 88.75 166 VAL A CA 1
ATOM 1300 C C . VAL A 1 166 ? -6.275 4.011 9.856 1.00 88.75 166 VAL A C 1
ATOM 1302 O O . VAL A 1 166 ? -5.534 4.650 10.603 1.00 88.75 166 VAL A O 1
ATOM 1305 N N . ASN A 1 167 ? -5.812 3.199 8.903 1.00 85.44 167 ASN A N 1
ATOM 1306 C CA . ASN A 1 167 ? -4.378 3.044 8.617 1.00 85.44 167 ASN A CA 1
ATOM 1307 C C . ASN A 1 167 ? -3.895 4.090 7.608 1.00 85.44 167 ASN A C 1
ATOM 1309 O O . ASN A 1 167 ? -2.810 4.651 7.746 1.00 85.44 167 ASN A O 1
ATOM 1313 N N . TRP A 1 168 ? -4.719 4.369 6.598 1.00 88.62 168 TRP A N 1
ATOM 1314 C CA . TRP A 1 168 ? -4.494 5.437 5.638 1.00 88.62 168 TRP A CA 1
ATOM 1315 C C . TRP A 1 168 ? -5.810 5.963 5.075 1.00 88.62 168 TRP A C 1
ATOM 1317 O O . TRP A 1 168 ? -6.808 5.247 5.003 1.00 88.62 168 TRP A O 1
ATOM 1327 N N . GLN A 1 169 ? -5.793 7.223 4.642 1.00 89.69 169 GLN A N 1
ATOM 1328 C CA . GLN A 1 169 ? -6.927 7.886 4.010 1.00 89.69 169 GLN A CA 1
ATOM 1329 C C . GLN A 1 169 ? -6.453 8.678 2.790 1.00 89.69 169 GLN A C 1
ATOM 1331 O O . GLN A 1 169 ? -5.645 9.601 2.898 1.00 89.69 169 GLN A O 1
ATOM 1336 N N . GLY A 1 170 ? -6.956 8.298 1.618 1.00 87.56 170 GLY A N 1
ATOM 1337 C CA . GLY A 1 170 ? -6.838 9.057 0.379 1.00 87.56 170 GLY A CA 1
ATOM 1338 C C . GLY A 1 170 ? -8.093 9.889 0.106 1.00 87.56 170 GLY A C 1
ATOM 1339 O O . GLY A 1 170 ? -8.983 10.023 0.944 1.00 87.56 170 GLY A O 1
ATOM 1340 N N . ARG A 1 171 ? -8.187 10.437 -1.110 1.00 89.88 171 ARG A N 1
ATOM 1341 C CA . ARG A 1 171 ? -9.334 11.261 -1.521 1.00 89.88 171 ARG A CA 1
ATOM 1342 C C . ARG A 1 171 ? -10.641 10.473 -1.654 1.00 89.88 171 ARG A C 1
ATOM 1344 O O . ARG A 1 171 ? -11.696 11.009 -1.333 1.00 89.88 171 ARG A O 1
ATOM 1351 N N . TYR A 1 172 ? -10.571 9.251 -2.182 1.00 90.62 172 TYR A N 1
ATOM 1352 C CA . TYR A 1 172 ? -11.751 8.435 -2.507 1.00 90.62 172 TYR A CA 1
ATOM 1353 C C . TYR A 1 172 ? -11.878 7.171 -1.653 1.00 90.62 172 TYR A C 1
ATOM 1355 O O . TYR A 1 172 ? -12.976 6.643 -1.513 1.00 90.62 172 TYR A O 1
ATOM 1363 N N . TYR A 1 173 ? -10.771 6.699 -1.080 1.00 91.94 173 TYR A N 1
ATOM 1364 C CA . TYR A 1 173 ? -10.700 5.448 -0.332 1.00 91.94 173 TYR A CA 1
ATOM 1365 C C . TYR A 1 173 ? -9.892 5.620 0.947 1.00 91.94 173 TYR A C 1
ATOM 1367 O O . TYR A 1 173 ? -9.055 6.519 1.049 1.00 91.94 173 TYR A O 1
ATOM 1375 N N . ALA A 1 174 ? -10.127 4.724 1.896 1.00 89.50 174 ALA A N 1
ATOM 1376 C CA . ALA A 1 174 ? -9.360 4.582 3.121 1.00 89.50 174 ALA A CA 1
ATOM 1377 C C . ALA A 1 174 ? -9.231 3.095 3.462 1.00 89.50 174 ALA A C 1
ATOM 1379 O O . ALA A 1 174 ? -10.088 2.295 3.079 1.00 89.50 174 ALA A O 1
ATOM 1380 N N . GLU A 1 175 ? -8.192 2.742 4.208 1.00 87.75 175 GLU A N 1
ATOM 1381 C CA . GLU A 1 175 ? -8.066 1.422 4.818 1.00 87.75 175 GLU A CA 1
ATOM 1382 C C . GLU A 1 175 ? -8.374 1.508 6.303 1.00 87.75 175 GLU A C 1
ATOM 1384 O O . GLU A 1 175 ? -7.862 2.374 7.020 1.00 87.75 175 GLU A O 1
ATOM 1389 N N . ILE A 1 176 ? -9.220 0.583 6.747 1.00 87.00 176 ILE A N 1
ATOM 1390 C CA . ILE A 1 176 ? -9.652 0.463 8.131 1.00 87.00 176 ILE A CA 1
ATOM 1391 C C . ILE A 1 176 ? -9.284 -0.939 8.608 1.00 87.00 176 ILE A C 1
ATOM 1393 O O . ILE A 1 176 ? -9.758 -1.930 8.055 1.00 87.00 176 ILE A O 1
ATOM 1397 N N . SER A 1 177 ? -8.459 -1.016 9.648 1.00 85.69 177 SER A N 1
ATOM 1398 C CA . SER A 1 177 ? -8.215 -2.258 10.380 1.00 85.69 177 SER A CA 1
ATOM 1399 C C . SER A 1 177 ? -9.303 -2.456 11.417 1.00 85.69 177 SER A C 1
ATOM 1401 O O . SER A 1 177 ? -9.644 -1.512 12.127 1.00 85.69 177 SER A O 1
ATOM 1403 N N . VAL A 1 178 ? -9.795 -3.687 11.543 1.00 85.88 178 VAL A N 1
ATOM 1404 C CA . VAL A 1 178 ? -10.728 -4.097 12.596 1.00 85.88 178 VAL A CA 1
ATOM 1405 C C . VAL A 1 178 ? -10.162 -5.328 13.295 1.00 85.88 178 VAL A C 1
ATOM 1407 O O . VAL A 1 178 ? -9.756 -6.285 12.640 1.00 85.88 178 VAL A O 1
ATOM 1410 N N . GLN A 1 179 ? -10.135 -5.294 14.622 1.00 85.69 179 GLN A N 1
ATOM 1411 C CA . GLN A 1 179 ? -9.785 -6.410 15.490 1.00 85.69 179 GLN A CA 1
ATOM 1412 C C . GLN A 1 179 ? -10.961 -6.663 16.431 1.00 85.69 179 GLN A C 1
ATOM 1414 O O . GLN A 1 179 ? -11.479 -5.716 17.021 1.00 85.69 179 GLN A O 1
ATOM 1419 N N . THR A 1 180 ? -11.371 -7.918 16.569 1.00 82.50 180 THR A N 1
ATOM 1420 C CA . THR A 1 180 ? -12.490 -8.367 17.412 1.00 82.50 180 THR A CA 1
ATOM 1421 C C . THR A 1 180 ? -12.077 -9.542 18.272 1.00 82.50 180 THR A C 1
ATOM 1423 O O . THR A 1 180 ? -11.167 -10.274 17.815 1.00 82.50 180 THR A O 1
#

Secondary structure (DSSP, 8-state):
--HHHHHHHHHGGG--TTSGGGHHHHIIIIIS-GGGEEEEEESSS-SS-SEEEEEE--SS-SSSPEEEEE--SSHHHHHHHHHHHS-TT---EEE--GGGHHHHHHHS--S-----------GGG------TTEEEEE-TTS-EEEEEEEE-TTT-SEEEEEEEEEEEE-SS-EEEEEE-